Protein AF-A0A1H6ZM13-F1 (afdb_monomer_lite)

Sequence (128 aa):
MVRFLINTLIFLGSAALGIWITSMVIDGFTVDFLALLTAAVIFTVAQWILSPLIFKMATKYANAFLGGVGLVSTFVALLITSLVVDGLQIDGVGTWIAGTVLVWLITALATWILPMFLLKEAADKKKG

Structure (mmCIF, N/CA/C/O backbone):
data_AF-A0A1H6ZM13-F1
#
_entry.id   AF-A0A1H6ZM13-F1
#
loop_
_atom_site.group_PDB
_atom_site.id
_atom_site.type_symbol
_atom_site.label_atom_id
_atom_site.label_alt_id
_atom_site.label_comp_id
_atom_site.label_asym_id
_atom_site.label_entity_id
_atom_site.label_seq_id
_atom_site.pdbx_PDB_ins_code
_atom_site.Cartn_x
_atom_site.Cartn_y
_atom_site.Cartn_z
_atom_site.occupancy
_atom_site.B_iso_or_equiv
_atom_site.auth_seq_id
_atom_site.auth_comp_id
_atom_site.auth_asym_id
_atom_site.auth_atom_id
_atom_site.pdbx_PDB_model_num
ATOM 1 N N . MET A 1 1 ? -17.779 -5.993 16.021 1.00 72.44 1 MET A N 1
ATOM 2 C CA . MET A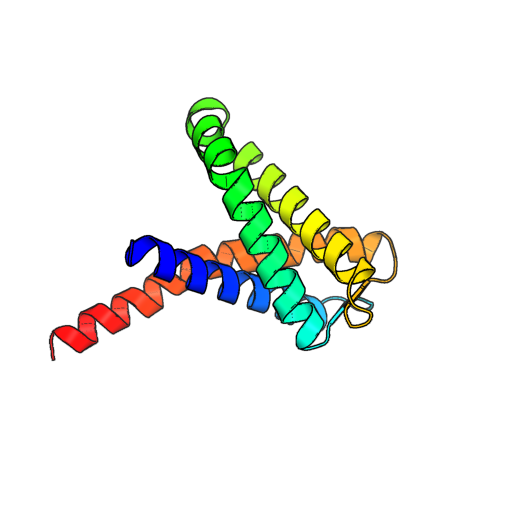 1 1 ? -17.541 -6.705 14.743 1.00 72.44 1 MET A CA 1
ATOM 3 C C . MET A 1 1 ? -17.931 -5.861 13.534 1.00 72.44 1 MET A C 1
ATOM 5 O O . MET A 1 1 ? -17.076 -5.637 12.696 1.00 72.44 1 MET A O 1
ATOM 9 N N . VAL A 1 2 ? -19.142 -5.290 13.474 1.00 84.12 2 VAL A N 1
ATOM 10 C CA . VAL A 1 2 ? -19.579 -4.433 12.344 1.00 84.12 2 VAL A CA 1
ATOM 11 C C . VAL A 1 2 ? -18.593 -3.295 12.029 1.00 84.12 2 VAL A C 1
ATOM 13 O O . VAL A 1 2 ? -18.204 -3.119 10.882 1.00 84.12 2 VAL A O 1
ATOM 16 N N . ARG A 1 3 ? -18.087 -2.588 13.050 1.00 82.69 3 ARG A N 1
ATOM 17 C CA . ARG A 1 3 ? -17.083 -1.521 12.868 1.00 82.69 3 ARG A CA 1
ATOM 18 C C . ARG A 1 3 ? -15.758 -2.013 12.267 1.00 82.69 3 ARG A C 1
ATOM 20 O O . ARG A 1 3 ? -15.126 -1.281 11.521 1.00 82.69 3 ARG A O 1
ATOM 27 N N . PHE A 1 4 ? -15.354 -3.248 12.569 1.00 84.25 4 PHE A N 1
ATOM 28 C CA . PHE A 1 4 ? -14.155 -3.856 11.986 1.00 84.25 4 PHE A CA 1
ATOM 29 C C . PHE A 1 4 ? -14.362 -4.172 10.500 1.00 84.25 4 PHE A C 1
ATOM 31 O O . PHE A 1 4 ? -13.504 -3.826 9.692 1.00 84.25 4 PHE A O 1
ATOM 38 N N . LEU A 1 5 ? -15.517 -4.741 10.125 1.00 87.69 5 LEU A N 1
ATOM 39 C CA . LEU A 1 5 ? -15.847 -4.977 8.714 1.00 87.69 5 LEU A CA 1
ATOM 40 C C . LEU A 1 5 ? -15.903 -3.669 7.918 1.00 87.69 5 LEU A C 1
ATOM 42 O O . LEU A 1 5 ? -15.317 -3.594 6.846 1.00 87.69 5 LEU A O 1
ATOM 46 N N . ILE A 1 6 ? -16.551 -2.630 8.453 1.00 89.38 6 ILE A N 1
ATOM 47 C CA . ILE A 1 6 ? -16.627 -1.319 7.791 1.00 89.38 6 ILE A CA 1
ATOM 48 C C . ILE A 1 6 ? -15.224 -0.748 7.568 1.00 89.38 6 ILE A C 1
ATOM 50 O O . ILE A 1 6 ? -14.888 -0.377 6.449 1.00 89.38 6 ILE A O 1
ATOM 54 N N . ASN A 1 7 ? -14.378 -0.732 8.603 1.00 88.94 7 ASN A N 1
ATOM 55 C CA . ASN A 1 7 ? -13.008 -0.230 8.477 1.00 88.94 7 ASN A CA 1
ATOM 56 C C . ASN A 1 7 ? -12.175 -1.052 7.483 1.00 88.94 7 ASN A C 1
ATOM 58 O O . ASN A 1 7 ? -11.345 -0.491 6.777 1.00 88.94 7 ASN A O 1
ATOM 62 N N . THR A 1 8 ? -12.411 -2.362 7.413 1.00 91.19 8 THR A N 1
ATOM 63 C CA . THR A 1 8 ? -11.757 -3.246 6.440 1.00 91.19 8 THR A CA 1
ATOM 64 C C . THR A 1 8 ? -12.172 -2.899 5.022 1.00 91.19 8 THR A C 1
ATOM 66 O O . THR A 1 8 ? -11.312 -2.751 4.167 1.00 91.19 8 THR A O 1
ATOM 69 N N . LEU A 1 9 ? -13.473 -2.745 4.769 1.00 93.00 9 LEU A N 1
ATOM 70 C CA . LEU A 1 9 ? -13.979 -2.383 3.446 1.00 93.00 9 LEU A CA 1
ATOM 71 C C . LEU A 1 9 ? -13.479 -1.006 3.013 1.00 93.00 9 LEU A C 1
ATOM 73 O O . LEU A 1 9 ? -13.090 -0.837 1.862 1.00 93.00 9 LEU A O 1
ATOM 77 N N . ILE A 1 10 ? -13.433 -0.046 3.942 1.00 93.88 10 ILE A N 1
ATOM 78 C CA . ILE A 1 10 ? -12.848 1.270 3.682 1.00 93.88 10 ILE A CA 1
ATOM 79 C C . ILE A 1 10 ? -11.372 1.122 3.322 1.00 93.88 10 ILE A C 1
ATOM 81 O O . ILE A 1 10 ? -10.954 1.666 2.311 1.00 93.88 10 ILE A O 1
ATOM 85 N N . PHE A 1 11 ? -10.586 0.378 4.104 1.00 94.44 11 PHE A N 1
ATOM 86 C CA . PHE A 1 11 ? -9.163 0.198 3.818 1.00 94.44 11 PHE A CA 1
ATOM 87 C C . PHE A 1 11 ? -8.924 -0.524 2.487 1.00 94.44 11 PHE A C 1
ATOM 89 O O . PHE A 1 11 ? -8.096 -0.084 1.698 1.00 94.44 11 PHE A O 1
ATOM 96 N N . LEU A 1 12 ? -9.680 -1.587 2.207 1.00 95.81 12 LEU A N 1
ATOM 97 C CA . LEU A 1 12 ? -9.611 -2.332 0.953 1.00 95.81 12 LEU A CA 1
ATOM 98 C C . LEU A 1 12 ? -9.923 -1.423 -0.245 1.00 95.81 12 LEU A C 1
ATOM 100 O O . LEU A 1 12 ? -9.176 -1.408 -1.220 1.00 95.81 12 LEU A O 1
ATOM 104 N N . GLY A 1 13 ? -10.993 -0.627 -0.147 1.00 96.19 13 GLY A N 1
ATOM 105 C CA . GLY A 1 13 ? -11.359 0.360 -1.162 1.00 96.19 13 GLY A CA 1
ATOM 106 C C . GLY A 1 13 ? -10.295 1.446 -1.327 1.00 96.19 13 GLY A C 1
ATOM 107 O O . GLY A 1 13 ? -9.924 1.769 -2.450 1.00 96.19 13 GLY A O 1
ATOM 108 N N . SER A 1 14 ? -9.741 1.957 -0.227 1.00 97.00 14 SER A N 1
ATOM 109 C CA . SER A 1 14 ? -8.628 2.912 -0.242 1.00 97.00 14 SER A CA 1
ATOM 110 C C . SER A 1 14 ? -7.381 2.349 -0.914 1.00 97.00 14 SER A C 1
ATOM 112 O O . SER A 1 14 ? -6.735 3.064 -1.672 1.00 97.00 14 SER A O 1
ATOM 114 N N . ALA A 1 15 ? -7.040 1.086 -0.645 1.00 96.88 15 ALA A N 1
ATOM 115 C CA . ALA A 1 15 ? -5.884 0.417 -1.230 1.00 96.88 15 ALA A CA 1
ATOM 116 C C . ALA A 1 15 ? -6.066 0.235 -2.739 1.00 96.88 15 ALA A C 1
ATOM 118 O O . ALA A 1 15 ? -5.177 0.583 -3.514 1.00 96.88 15 ALA A O 1
ATOM 119 N N . ALA A 1 16 ? -7.247 -0.225 -3.160 1.00 97.38 16 ALA A N 1
ATOM 120 C CA . ALA A 1 16 ? -7.597 -0.308 -4.572 1.00 97.38 16 ALA A CA 1
ATOM 121 C C . ALA A 1 16 ? -7.532 1.074 -5.247 1.00 97.38 16 ALA A C 1
ATOM 123 O O . ALA A 1 16 ? -6.912 1.218 -6.294 1.00 97.38 16 ALA A O 1
ATOM 124 N N . LEU A 1 17 ? -8.083 2.121 -4.626 1.00 97.31 17 LEU A N 1
ATOM 125 C CA . LEU A 1 17 ? -7.976 3.487 -5.150 1.00 97.31 17 LEU A CA 1
ATOM 126 C C . LEU A 1 17 ? -6.520 3.954 -5.249 1.00 97.31 17 LEU A C 1
ATOM 128 O O . LEU A 1 17 ? -6.144 4.543 -6.257 1.00 97.31 17 LEU A O 1
ATOM 132 N N . GLY A 1 18 ? -5.693 3.667 -4.243 1.00 97.56 18 GLY A N 1
ATOM 133 C CA . GLY A 1 18 ? -4.276 4.017 -4.244 1.00 97.56 18 GLY A CA 1
ATOM 134 C C . GLY A 1 18 ? -3.513 3.394 -5.405 1.00 97.56 18 GLY A C 1
ATOM 135 O O . GLY A 1 18 ? -2.780 4.093 -6.102 1.00 97.56 18 GLY A O 1
ATOM 136 N N . ILE A 1 19 ? -3.723 2.102 -5.648 1.00 97.75 19 ILE A N 1
ATOM 137 C CA . ILE A 1 19 ? -3.087 1.359 -6.744 1.00 97.75 19 ILE A CA 1
ATOM 138 C C . ILE A 1 19 ? -3.588 1.853 -8.100 1.00 97.75 19 ILE A C 1
ATOM 140 O O . ILE A 1 19 ? -2.784 2.141 -8.985 1.00 97.75 19 ILE A O 1
ATOM 144 N N . TRP A 1 20 ? -4.902 2.010 -8.249 1.00 98.00 20 TRP A N 1
ATOM 145 C CA . TRP A 1 20 ? -5.498 2.462 -9.500 1.00 98.00 20 TRP 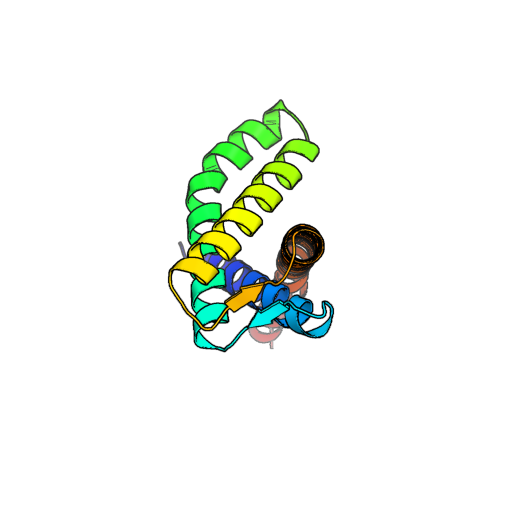A CA 1
ATOM 146 C C . TRP A 1 20 ? -5.040 3.875 -9.870 1.00 98.00 20 TRP A C 1
ATOM 148 O O . TRP A 1 20 ? -4.537 4.080 -10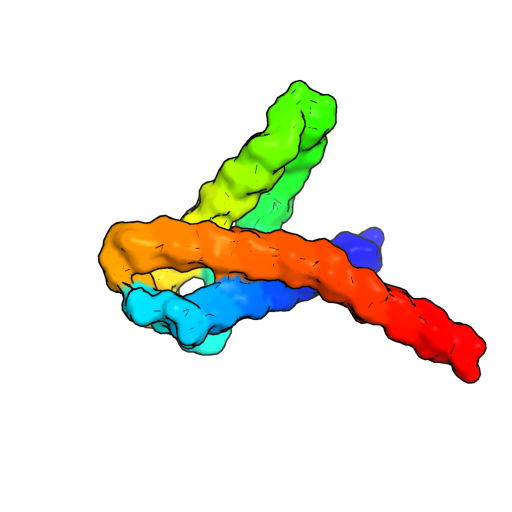.970 1.00 98.00 20 TRP A O 1
ATOM 158 N N . ILE A 1 21 ? -5.104 4.831 -8.940 1.00 98.06 21 ILE A N 1
ATOM 159 C CA . ILE A 1 21 ? -4.628 6.199 -9.190 1.00 98.06 21 ILE A CA 1
ATOM 160 C C . ILE A 1 21 ? -3.130 6.190 -9.514 1.00 98.06 21 ILE A C 1
ATOM 162 O O . ILE A 1 21 ? -2.701 6.886 -10.428 1.00 98.06 21 ILE A O 1
ATOM 166 N N . THR A 1 22 ? -2.333 5.370 -8.826 1.00 98.19 22 THR A N 1
ATOM 167 C CA . THR A 1 22 ? -0.893 5.265 -9.104 1.00 98.19 22 THR A CA 1
ATOM 168 C C . THR A 1 22 ? -0.610 4.779 -10.527 1.00 98.19 22 THR A C 1
ATOM 170 O O . THR A 1 22 ? 0.252 5.356 -11.187 1.00 98.19 22 THR A O 1
ATOM 173 N N . SER A 1 23 ? -1.377 3.809 -11.039 1.00 97.19 23 SER A N 1
ATOM 174 C CA . SER A 1 23 ? -1.246 3.345 -12.431 1.00 97.19 23 SER A CA 1
ATOM 175 C C . SER A 1 23 ? -1.561 4.404 -13.486 1.00 97.19 23 SER A C 1
ATOM 177 O O . SER A 1 23 ? -1.121 4.295 -14.623 1.00 97.19 23 SER A O 1
ATOM 179 N N . MET A 1 24 ? -2.308 5.447 -13.119 1.00 97.25 24 MET A N 1
ATOM 180 C CA . MET A 1 24 ? -2.605 6.567 -14.016 1.00 97.25 24 MET A CA 1
ATOM 181 C C . MET A 1 24 ? -1.532 7.661 -13.961 1.00 97.25 24 MET A C 1
ATOM 183 O O . MET A 1 24 ? -1.489 8.516 -14.840 1.00 97.25 24 MET A O 1
ATOM 187 N N . VAL A 1 25 ? -0.711 7.675 -12.906 1.00 97.25 25 VAL A N 1
ATOM 188 C CA . VAL A 1 25 ? 0.271 8.734 -12.631 1.00 97.25 25 VAL A CA 1
ATOM 189 C C . VAL A 1 25 ? 1.686 8.322 -13.030 1.00 97.25 25 VAL A C 1
ATOM 191 O O . VAL A 1 25 ? 2.474 9.182 -13.417 1.00 97.25 25 VAL A O 1
ATOM 194 N N . ILE A 1 26 ? 2.031 7.039 -12.903 1.00 97.25 26 ILE A N 1
ATOM 195 C CA . ILE A 1 26 ? 3.390 6.545 -13.136 1.00 97.25 26 ILE A CA 1
ATOM 196 C C . ILE A 1 26 ? 3.457 5.739 -14.433 1.00 97.25 26 ILE A C 1
ATOM 198 O O . ILE A 1 26 ? 2.891 4.649 -14.526 1.00 97.25 26 ILE A O 1
ATOM 202 N N . ASP A 1 27 ? 4.251 6.223 -15.386 1.00 95.38 27 ASP A N 1
ATOM 203 C CA . ASP A 1 27 ? 4.625 5.450 -16.569 1.00 95.38 27 ASP A CA 1
ATOM 204 C C . ASP A 1 27 ? 5.422 4.198 -16.166 1.00 95.38 27 ASP A C 1
ATOM 206 O O . ASP A 1 27 ? 6.362 4.268 -15.373 1.00 95.38 27 ASP A O 1
ATOM 210 N N . GLY A 1 28 ? 5.045 3.038 -16.711 1.00 93.69 28 GLY A N 1
ATOM 211 C CA . GLY A 1 28 ? 5.641 1.747 -16.346 1.00 93.69 28 GLY A CA 1
ATOM 212 C C . GLY A 1 28 ? 5.020 1.083 -15.112 1.00 93.69 28 GLY A C 1
ATOM 213 O O . GLY A 1 28 ? 5.522 0.048 -14.686 1.00 93.69 28 GLY A O 1
ATOM 214 N N . PHE A 1 29 ? 3.942 1.640 -14.542 1.00 97.44 29 PHE A N 1
ATOM 215 C CA . PHE A 1 29 ? 3.091 0.969 -13.554 1.00 97.44 29 PHE A CA 1
ATOM 216 C C . PHE A 1 29 ? 1.743 0.630 -14.201 1.00 97.44 29 PHE A C 1
ATOM 218 O O . PHE A 1 29 ? 0.864 1.483 -14.310 1.00 97.44 29 PHE A O 1
ATOM 225 N N . THR A 1 30 ? 1.555 -0.617 -14.627 1.00 96.31 30 THR A N 1
ATOM 226 C CA . THR A 1 30 ? 0.293 -1.067 -15.234 1.00 96.31 30 THR A CA 1
ATOM 227 C C . THR A 1 30 ? -0.401 -2.078 -14.339 1.00 96.31 30 THR A C 1
ATOM 229 O O . THR A 1 30 ? 0.245 -2.924 -13.723 1.00 96.31 30 THR A O 1
ATOM 232 N N . VAL A 1 31 ? -1.724 -1.962 -14.232 1.00 97.38 31 VAL A N 1
ATOM 233 C CA . VAL A 1 31 ? -2.530 -2.839 -13.384 1.00 97.38 31 VAL A CA 1
ATOM 234 C C . VAL A 1 31 ? -3.860 -3.159 -14.058 1.00 97.38 31 VAL A C 1
ATOM 236 O O . VAL A 1 31 ? -4.567 -2.260 -14.516 1.00 97.38 31 VAL A O 1
ATOM 239 N N . ASP A 1 32 ? -4.213 -4.438 -14.117 1.00 96.19 32 ASP A N 1
ATOM 240 C CA . ASP A 1 32 ? -5.543 -4.886 -14.515 1.00 96.19 32 ASP A CA 1
ATOM 241 C C . ASP A 1 32 ? -6.487 -5.016 -13.307 1.00 96.19 32 ASP A C 1
ATOM 243 O O . ASP A 1 32 ? -6.112 -4.833 -12.146 1.00 96.19 32 ASP A O 1
ATOM 247 N N . PHE A 1 33 ? -7.754 -5.334 -13.567 1.00 94.75 33 PHE A N 1
ATOM 248 C CA . PHE A 1 33 ? -8.754 -5.430 -12.506 1.00 94.75 33 PHE A CA 1
ATOM 249 C C . PHE A 1 33 ? -8.474 -6.561 -11.497 1.00 94.75 33 PHE A C 1
ATOM 251 O O . PHE A 1 33 ? -8.722 -6.397 -10.299 1.00 94.75 33 PHE A O 1
ATOM 258 N N . LEU A 1 34 ? -7.960 -7.708 -11.953 1.00 94.94 34 LEU A N 1
ATOM 259 C CA . LEU A 1 34 ? -7.693 -8.855 -11.082 1.00 94.94 34 LEU A CA 1
ATOM 260 C C . LEU A 1 34 ? -6.483 -8.602 -10.186 1.00 94.94 34 LEU A C 1
ATOM 262 O O . LEU A 1 34 ? -6.531 -8.883 -8.986 1.00 94.94 34 LEU A O 1
ATOM 266 N N . ALA A 1 35 ? -5.420 -8.040 -10.745 1.00 95.06 35 ALA A N 1
ATOM 267 C CA . ALA A 1 35 ? -4.225 -7.655 -10.025 1.00 95.06 35 ALA A CA 1
ATOM 268 C C . ALA A 1 35 ? -4.517 -6.523 -9.035 1.00 95.06 35 ALA A C 1
ATOM 270 O O . ALA A 1 35 ? -4.050 -6.579 -7.899 1.00 95.06 35 ALA A O 1
ATOM 271 N N . LEU A 1 36 ? -5.372 -5.562 -9.401 1.00 95.88 36 LEU A N 1
ATOM 272 C CA . LEU A 1 36 ? -5.839 -4.512 -8.497 1.00 95.88 36 LEU A CA 1
ATOM 273 C C . LEU A 1 36 ? -6.504 -5.095 -7.244 1.00 95.88 36 LEU A C 1
ATOM 275 O O . LEU A 1 36 ? -6.147 -4.740 -6.118 1.00 95.88 36 LEU A O 1
ATOM 279 N N . LEU A 1 37 ? -7.461 -6.008 -7.439 1.00 96.00 37 LEU A N 1
ATOM 280 C CA . LEU A 1 37 ? -8.173 -6.651 -6.338 1.00 96.00 37 LEU A CA 1
ATOM 281 C C . LEU A 1 37 ? -7.225 -7.510 -5.492 1.00 96.00 37 LEU A C 1
ATOM 283 O O . LEU A 1 37 ? -7.266 -7.452 -4.264 1.00 96.00 37 LEU A O 1
ATOM 287 N N . THR A 1 38 ? -6.347 -8.268 -6.147 1.00 95.00 38 THR A N 1
ATOM 288 C CA . THR A 1 38 ? -5.375 -9.148 -5.488 1.00 95.00 38 THR A CA 1
ATOM 289 C C . THR A 1 38 ? -4.402 -8.347 -4.624 1.00 95.00 38 THR A C 1
ATOM 291 O O . THR A 1 38 ? -4.242 -8.653 -3.441 1.00 95.00 38 THR A O 1
ATOM 294 N N . ALA A 1 39 ? -3.838 -7.262 -5.155 1.00 95.44 39 ALA A N 1
ATOM 295 C CA . ALA A 1 39 ? -2.962 -6.367 -4.408 1.00 95.44 39 ALA A CA 1
ATOM 296 C C . ALA A 1 39 ? -3.676 -5.701 -3.233 1.00 95.44 39 ALA A C 1
ATOM 298 O O . ALA A 1 39 ? -3.131 -5.674 -2.129 1.00 95.44 39 ALA A O 1
ATOM 299 N N . ALA A 1 40 ? -4.906 -5.216 -3.423 1.00 95.81 40 ALA A N 1
ATOM 300 C CA . ALA A 1 40 ? -5.684 -4.620 -2.341 1.00 95.81 40 ALA A CA 1
ATOM 301 C C . ALA A 1 40 ? -5.954 -5.629 -1.208 1.00 95.81 40 ALA A C 1
ATOM 303 O O . ALA A 1 40 ? -5.838 -5.286 -0.026 1.00 95.81 40 ALA A O 1
ATOM 304 N N . VAL A 1 41 ? -6.259 -6.887 -1.546 1.00 96.25 41 VAL A N 1
ATOM 305 C CA . VAL A 1 41 ? -6.460 -7.963 -0.564 1.00 96.25 41 VAL A CA 1
ATOM 306 C C . VAL A 1 41 ? -5.160 -8.298 0.162 1.00 96.25 41 VAL A C 1
ATOM 308 O O . VAL A 1 41 ? -5.156 -8.315 1.392 1.00 96.25 41 VAL A O 1
ATOM 311 N N . ILE A 1 42 ? -4.052 -8.509 -0.556 1.00 95.44 42 ILE A N 1
ATOM 312 C CA . ILE A 1 42 ? -2.748 -8.804 0.060 1.00 95.44 42 ILE A CA 1
ATOM 313 C C . ILE A 1 42 ? -2.333 -7.665 0.988 1.00 95.44 42 ILE A C 1
ATOM 315 O O . ILE A 1 42 ? -1.911 -7.912 2.117 1.00 95.44 42 ILE A O 1
ATOM 319 N N . PHE A 1 43 ? -2.511 -6.417 0.555 1.00 94.31 43 PHE A N 1
ATOM 320 C CA . PHE A 1 43 ? -2.197 -5.257 1.374 1.00 94.31 43 PHE A CA 1
ATOM 321 C C . PHE A 1 43 ? -3.073 -5.211 2.631 1.00 94.31 43 PHE A C 1
ATOM 323 O O . PHE A 1 43 ? -2.571 -4.998 3.732 1.00 94.31 43 PHE A O 1
ATOM 330 N N . THR A 1 44 ? -4.369 -5.495 2.509 1.00 94.06 44 THR A N 1
ATOM 331 C CA . THR A 1 44 ? -5.280 -5.577 3.661 1.00 94.06 44 THR A CA 1
ATOM 332 C C . THR A 1 44 ? -4.858 -6.669 4.645 1.00 94.06 44 THR A C 1
ATOM 334 O O . THR A 1 44 ? -4.832 -6.430 5.852 1.00 94.06 44 THR A O 1
ATOM 337 N N . VAL A 1 45 ? -4.459 -7.845 4.153 1.00 93.75 45 VAL A N 1
ATOM 338 C CA . VAL A 1 45 ? -3.973 -8.951 4.992 1.00 93.75 45 VAL A CA 1
ATOM 339 C C . VAL A 1 45 ? -2.659 -8.586 5.684 1.00 93.75 45 VAL A C 1
ATOM 341 O O . VAL A 1 45 ? -2.539 -8.766 6.897 1.00 93.75 45 VAL A O 1
ATOM 344 N N . ALA A 1 46 ? -1.696 -8.019 4.953 1.00 91.44 46 ALA A N 1
ATOM 345 C CA . ALA A 1 46 ? -0.443 -7.532 5.524 1.00 91.44 46 ALA A CA 1
ATOM 346 C C . ALA A 1 46 ? -0.717 -6.491 6.619 1.00 91.44 46 ALA A C 1
ATOM 348 O O . ALA A 1 46 ? -0.190 -6.592 7.728 1.00 91.44 46 ALA A O 1
ATOM 349 N N . GLN A 1 47 ? -1.627 -5.554 6.350 1.00 89.25 47 GLN A N 1
ATOM 350 C CA . GLN A 1 47 ? -2.041 -4.536 7.304 1.00 89.25 47 GLN A CA 1
ATOM 351 C C . GLN A 1 47 ? -2.677 -5.147 8.556 1.00 89.25 47 GLN A C 1
ATOM 353 O O . GLN A 1 47 ? -2.399 -4.696 9.663 1.00 89.25 47 GLN A O 1
ATOM 358 N N . TRP A 1 48 ? -3.507 -6.183 8.429 1.00 90.56 48 TRP A N 1
ATOM 359 C CA . TRP A 1 48 ? -4.102 -6.875 9.576 1.00 90.56 48 TRP A CA 1
ATOM 360 C C . TRP A 1 48 ? -3.069 -7.578 10.449 1.00 90.56 48 TRP A C 1
ATOM 362 O O . TRP A 1 48 ? -3.134 -7.468 11.672 1.00 90.56 48 TRP A O 1
ATOM 372 N N . ILE A 1 49 ? -2.104 -8.263 9.833 1.00 90.75 49 ILE A N 1
ATOM 373 C CA . ILE A 1 49 ? -1.012 -8.935 10.548 1.00 90.75 49 ILE A CA 1
ATOM 374 C C . ILE A 1 49 ? -0.150 -7.906 11.286 1.00 90.75 49 ILE A C 1
ATOM 376 O O . ILE A 1 49 ? 0.267 -8.136 12.422 1.00 90.75 49 ILE A O 1
ATOM 380 N N . LEU A 1 50 ? 0.091 -6.752 10.661 1.00 86.06 50 LEU A N 1
ATOM 381 C CA . LEU A 1 50 ? 0.962 -5.714 11.201 1.00 86.06 50 LEU A CA 1
ATOM 382 C C . LEU A 1 50 ? 0.245 -4.771 12.170 1.00 86.06 50 LEU A C 1
ATOM 384 O O . LEU A 1 50 ? 0.892 -4.217 13.053 1.00 86.06 50 LEU A O 1
ATOM 388 N N . SER A 1 51 ? -1.081 -4.637 12.100 1.00 84.62 51 SER A N 1
ATOM 389 C CA . SER A 1 51 ? -1.875 -3.740 12.954 1.00 84.62 51 SER A CA 1
ATOM 390 C C . SER A 1 51 ? -1.596 -3.885 14.460 1.00 84.62 51 SER A C 1
ATOM 392 O O . SER A 1 51 ? -1.417 -2.858 15.117 1.00 84.62 51 SER A O 1
ATOM 394 N N . PRO A 1 52 ? -1.492 -5.096 15.050 1.00 85.50 52 PRO A N 1
ATOM 395 C CA . PRO A 1 52 ? -1.160 -5.252 16.467 1.00 85.50 52 PRO A CA 1
ATOM 396 C C . PRO A 1 52 ? 0.239 -4.732 16.813 1.00 85.50 52 PRO A C 1
ATOM 398 O O . PRO A 1 52 ? 0.435 -4.149 17.880 1.00 85.50 52 PRO A O 1
ATOM 401 N N . LEU A 1 53 ? 1.214 -4.940 15.922 1.00 82.38 53 LEU A N 1
ATOM 402 C CA . LEU A 1 53 ? 2.580 -4.447 16.084 1.00 82.38 53 LEU A CA 1
ATOM 403 C C . LEU A 1 53 ? 2.612 -2.922 15.966 1.00 82.38 53 LEU A C 1
ATOM 405 O O . LEU A 1 53 ? 3.140 -2.247 16.848 1.00 82.38 53 LEU A O 1
ATOM 409 N N . ILE A 1 54 ? 1.979 -2.392 14.918 1.00 80.19 54 ILE A N 1
ATOM 410 C CA . ILE A 1 54 ? 1.813 -0.961 14.662 1.00 80.19 54 ILE A CA 1
ATOM 411 C C . ILE A 1 54 ? 1.194 -0.290 15.888 1.00 80.19 54 ILE A C 1
ATOM 413 O O . ILE A 1 54 ? 1.749 0.682 16.383 1.00 80.19 54 ILE A O 1
ATOM 417 N N . PHE A 1 55 ? 0.109 -0.836 16.444 1.00 80.06 55 PHE A N 1
ATOM 418 C CA . PHE A 1 55 ? -0.558 -0.274 17.620 1.00 80.06 55 PHE A CA 1
ATOM 419 C C . PHE A 1 55 ? 0.348 -0.254 18.859 1.00 80.06 55 PHE A C 1
ATOM 421 O O . PHE A 1 55 ? 0.431 0.761 19.548 1.00 80.06 55 PHE A O 1
ATOM 428 N N . LYS A 1 56 ? 1.077 -1.348 19.124 1.00 79.81 56 LYS A N 1
ATOM 429 C CA . LYS A 1 56 ? 2.031 -1.429 20.246 1.00 79.81 56 LYS A CA 1
ATOM 430 C C . LYS A 1 56 ? 3.213 -0.470 20.099 1.00 79.81 56 LYS A C 1
ATOM 432 O O . LYS A 1 56 ? 3.768 -0.034 21.102 1.00 79.81 56 LYS A O 1
ATOM 437 N N . MET A 1 57 ? 3.636 -0.184 18.871 1.00 73.00 57 MET A N 1
ATOM 438 C CA . MET A 1 57 ? 4.790 0.673 18.604 1.00 73.00 57 MET A CA 1
ATOM 439 C C . MET A 1 57 ? 4.409 2.143 18.451 1.00 73.00 57 MET A C 1
ATOM 441 O O . MET A 1 57 ? 5.181 3.002 18.865 1.00 73.00 57 MET A O 1
ATOM 445 N N . ALA A 1 58 ? 3.205 2.445 17.965 1.00 72.00 58 ALA A N 1
ATOM 446 C CA . ALA A 1 58 ? 2.664 3.800 17.880 1.00 72.00 58 ALA A CA 1
ATOM 447 C C . ALA A 1 58 ? 2.619 4.492 19.247 1.00 72.00 58 ALA A C 1
ATOM 449 O O . ALA A 1 58 ? 2.925 5.675 19.353 1.00 72.00 58 ALA A O 1
ATOM 450 N N . THR A 1 59 ? 2.298 3.743 20.305 1.00 72.75 59 THR A N 1
ATOM 451 C CA . THR A 1 59 ? 2.262 4.261 21.680 1.00 72.75 59 THR A CA 1
ATOM 452 C C . THR A 1 59 ? 3.650 4.479 22.287 1.00 72.75 59 THR A C 1
ATOM 454 O O . THR A 1 59 ? 3.756 5.155 23.306 1.00 72.75 59 THR A O 1
ATOM 457 N N . LYS A 1 60 ? 4.712 3.922 21.684 1.00 67.19 60 LYS A N 1
ATOM 458 C CA . LYS A 1 60 ? 6.060 3.869 22.273 1.00 67.19 60 LYS A CA 1
ATOM 459 C C . LYS A 1 60 ? 7.143 4.602 21.466 1.00 67.19 60 LYS A C 1
ATOM 461 O O . LYS A 1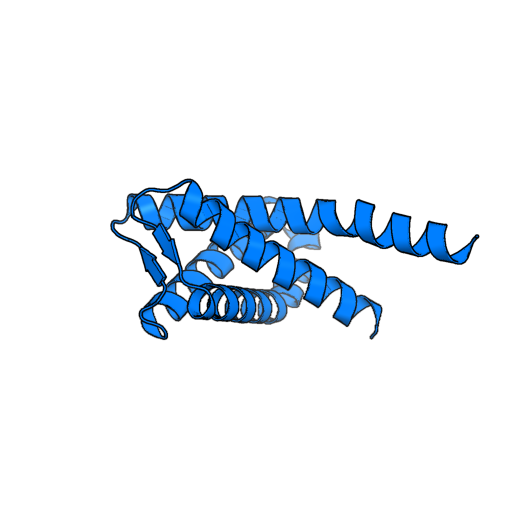 60 ? 8.091 5.088 22.072 1.00 67.19 60 LYS A O 1
ATOM 466 N N . TYR A 1 61 ? 7.025 4.690 20.135 1.00 61.91 61 TYR A N 1
ATOM 467 C CA . TYR A 1 61 ? 8.120 5.102 19.234 1.00 61.91 61 TYR A CA 1
ATOM 468 C C . TYR A 1 61 ? 7.726 6.066 18.083 1.00 61.91 61 TYR A C 1
ATOM 470 O O . TYR A 1 61 ? 8.491 6.223 17.136 1.00 61.91 61 TYR A O 1
ATOM 478 N N . ALA A 1 62 ? 6.601 6.787 18.193 1.00 62.53 62 ALA A N 1
ATOM 479 C CA . ALA A 1 62 ? 6.211 7.917 17.324 1.00 62.53 62 ALA A CA 1
ATOM 480 C C . ALA A 1 62 ? 5.833 7.619 15.846 1.00 62.53 62 ALA A C 1
ATOM 482 O O . ALA A 1 62 ? 5.993 6.519 15.314 1.00 62.53 62 ALA A O 1
ATOM 483 N N . ASN A 1 63 ? 5.303 8.663 15.184 1.00 59.97 63 ASN A N 1
ATOM 484 C CA . ASN A 1 63 ? 4.662 8.671 13.855 1.00 59.97 63 ASN A CA 1
ATOM 485 C C . ASN A 1 63 ? 5.501 8.082 12.704 1.00 59.97 63 ASN A C 1
ATOM 487 O O . ASN A 1 63 ? 4.933 7.563 11.746 1.00 59.97 63 ASN A O 1
ATOM 491 N N . ALA A 1 64 ? 6.835 8.135 12.775 1.00 67.62 64 ALA A N 1
ATOM 492 C CA . ALA A 1 64 ? 7.699 7.619 11.708 1.00 67.62 64 ALA A CA 1
ATOM 493 C C . ALA A 1 64 ? 7.583 6.093 11.550 1.00 67.62 64 ALA A C 1
ATOM 495 O O . ALA A 1 64 ? 7.629 5.576 10.434 1.00 67.62 64 ALA A O 1
ATOM 496 N N . PHE A 1 65 ? 7.357 5.372 12.654 1.00 70.81 65 PHE A N 1
ATOM 497 C CA . PHE A 1 65 ? 7.180 3.923 12.621 1.00 70.81 65 PHE A CA 1
ATOM 498 C C . PHE A 1 65 ? 5.865 3.521 11.936 1.00 70.81 65 PHE A C 1
ATOM 500 O O . PHE A 1 65 ? 5.824 2.548 11.185 1.00 70.81 65 PHE A O 1
ATOM 507 N N . LEU A 1 66 ? 4.807 4.318 12.130 1.00 72.38 66 LEU A N 1
ATOM 508 C CA . LEU A 1 66 ? 3.519 4.131 11.453 1.00 72.38 66 LEU A CA 1
ATOM 509 C C . LEU A 1 66 ? 3.666 4.231 9.927 1.00 72.38 66 LEU A C 1
ATOM 511 O O . LEU A 1 66 ? 3.091 3.424 9.199 1.00 72.38 66 LEU A O 1
ATOM 515 N N . GLY A 1 67 ? 4.460 5.194 9.446 1.00 82.00 67 GLY A N 1
ATOM 516 C CA . GLY A 1 67 ? 4.719 5.367 8.016 1.00 82.00 67 GLY A CA 1
ATOM 517 C C . GLY A 1 67 ? 5.599 4.265 7.426 1.00 82.00 67 GLY A C 1
ATOM 518 O O . GLY A 1 67 ? 5.250 3.688 6.398 1.00 82.00 67 GLY A O 1
ATOM 519 N N . GLY A 1 68 ? 6.697 3.916 8.104 1.00 85.75 68 GLY A N 1
ATOM 520 C CA . GLY A 1 68 ? 7.643 2.902 7.629 1.00 85.75 68 GLY A CA 1
ATOM 521 C C . GLY A 1 68 ? 7.018 1.515 7.468 1.00 85.75 68 GLY A C 1
ATOM 522 O O . GLY A 1 68 ? 7.198 0.876 6.434 1.00 85.75 68 GLY A O 1
ATOM 523 N N . VAL A 1 69 ? 6.221 1.063 8.443 1.00 86.69 69 VAL A N 1
ATOM 524 C CA . VAL A 1 69 ? 5.540 -0.239 8.340 1.00 86.69 69 VAL A CA 1
ATOM 525 C C . VAL A 1 69 ? 4.514 -0.238 7.207 1.00 86.69 69 VAL A C 1
ATOM 527 O O . VAL A 1 69 ? 4.424 -1.215 6.463 1.00 86.69 69 VAL A O 1
ATOM 530 N N . GLY A 1 70 ? 3.775 0.860 7.030 1.00 89.75 70 GLY A N 1
ATOM 531 C CA . GLY A 1 70 ? 2.833 1.005 5.921 1.00 89.75 70 GLY A CA 1
ATOM 532 C C . GLY A 1 70 ? 3.517 0.930 4.553 1.00 89.75 70 GLY A C 1
ATOM 533 O O . GLY A 1 70 ? 3.042 0.209 3.676 1.00 89.75 70 GLY A O 1
ATOM 534 N N . LEU A 1 71 ? 4.659 1.602 4.388 1.00 94.12 71 LEU A N 1
ATOM 535 C CA . LEU A 1 71 ? 5.457 1.551 3.159 1.00 94.12 71 LEU A CA 1
ATOM 536 C C . LEU A 1 71 ? 5.959 0.136 2.859 1.00 94.12 71 LEU A C 1
ATOM 538 O O . LEU A 1 71 ? 5.771 -0.352 1.748 1.00 94.12 71 LEU A O 1
ATOM 542 N N . VAL A 1 72 ? 6.532 -0.553 3.852 1.00 93.38 72 VAL A N 1
ATOM 543 C CA . VAL A 1 72 ? 7.003 -1.939 3.683 1.00 93.38 72 VAL A CA 1
ATOM 544 C C . VAL A 1 72 ? 5.847 -2.865 3.308 1.00 93.38 72 VAL A C 1
ATOM 546 O O . VAL A 1 72 ? 5.978 -3.670 2.393 1.00 93.38 72 VAL A O 1
ATOM 549 N N . SER A 1 73 ? 4.692 -2.716 3.959 1.00 92.62 73 SER A N 1
ATOM 550 C CA . SER A 1 73 ? 3.488 -3.497 3.644 1.00 92.62 73 SER A CA 1
ATOM 551 C C . SER A 1 73 ? 3.017 -3.272 2.211 1.00 92.62 73 SER A C 1
ATOM 553 O O . SER A 1 73 ? 2.638 -4.220 1.532 1.00 92.62 73 SER A O 1
ATOM 555 N N . THR A 1 74 ? 3.067 -2.019 1.753 1.00 96.06 74 THR A N 1
ATOM 556 C CA . THR A 1 74 ? 2.685 -1.640 0.390 1.00 96.06 74 THR A CA 1
ATOM 557 C C . THR A 1 74 ? 3.628 -2.279 -0.620 1.00 96.06 74 THR A C 1
ATOM 559 O O . THR A 1 74 ? 3.174 -2.931 -1.555 1.00 96.06 74 THR A O 1
ATOM 562 N N . PHE A 1 75 ? 4.940 -2.161 -0.396 1.00 97.19 75 PHE A N 1
ATOM 563 C CA . PHE A 1 75 ? 5.948 -2.768 -1.259 1.00 97.19 75 PHE A CA 1
ATOM 564 C C . PHE A 1 75 ? 5.766 -4.284 -1.350 1.00 97.19 75 PHE A C 1
ATOM 566 O O . PHE A 1 75 ? 5.715 -4.833 -2.445 1.00 97.19 75 PHE A O 1
ATOM 573 N N . VAL A 1 76 ? 5.607 -4.957 -0.206 1.00 96.12 76 VAL A N 1
ATOM 574 C CA . VAL A 1 76 ? 5.390 -6.409 -0.153 1.00 96.12 76 VAL A CA 1
ATOM 575 C C . VAL A 1 76 ? 4.101 -6.800 -0.873 1.00 96.12 76 VAL A C 1
ATOM 577 O O . VAL A 1 76 ? 4.094 -7.792 -1.595 1.00 96.12 76 VAL A O 1
ATOM 580 N N . ALA A 1 77 ? 3.024 -6.026 -0.730 1.00 96.56 77 ALA A N 1
ATOM 581 C CA . ALA A 1 77 ? 1.774 -6.308 -1.425 1.00 96.56 77 ALA A CA 1
ATOM 582 C C . ALA A 1 77 ? 1.914 -6.202 -2.948 1.00 96.56 77 ALA A C 1
ATOM 584 O O . ALA A 1 77 ? 1.471 -7.104 -3.661 1.00 96.56 77 ALA A O 1
ATOM 585 N N . LEU A 1 78 ? 2.566 -5.146 -3.442 1.00 97.38 78 LEU A N 1
ATOM 586 C CA . LEU A 1 78 ? 2.848 -4.977 -4.868 1.00 97.38 78 LEU A CA 1
ATOM 587 C C . LEU A 1 78 ? 3.764 -6.091 -5.384 1.00 97.38 78 LEU A C 1
ATOM 589 O O . LEU A 1 78 ? 3.456 -6.705 -6.399 1.00 97.38 78 LEU A O 1
ATOM 593 N N . LEU A 1 79 ? 4.828 -6.409 -4.642 1.00 97.38 79 LEU A N 1
ATOM 594 C CA . LEU A 1 79 ? 5.782 -7.458 -4.995 1.00 97.38 79 LEU A CA 1
ATOM 595 C C . LEU A 1 79 ? 5.122 -8.832 -5.089 1.00 97.38 79 LEU A C 1
ATOM 597 O O . LEU A 1 79 ? 5.305 -9.541 -6.070 1.00 97.38 79 LEU A O 1
ATOM 601 N N . ILE A 1 80 ? 4.341 -9.225 -4.082 1.00 96.31 80 ILE A N 1
ATOM 602 C CA . ILE A 1 80 ? 3.648 -10.516 -4.119 1.00 96.31 80 ILE A CA 1
ATOM 603 C C . ILE A 1 80 ? 2.655 -10.534 -5.281 1.00 96.31 80 ILE A C 1
ATOM 605 O O . ILE A 1 80 ? 2.583 -11.525 -5.998 1.00 96.31 80 ILE A O 1
ATOM 609 N N . THR A 1 81 ? 1.923 -9.443 -5.512 1.00 96.38 81 THR A N 1
ATOM 610 C CA . THR A 1 81 ? 0.945 -9.395 -6.606 1.00 96.38 81 THR A CA 1
ATOM 611 C C . THR A 1 81 ? 1.609 -9.550 -7.966 1.00 96.38 81 THR A C 1
ATOM 613 O O . THR A 1 81 ? 1.144 -10.371 -8.748 1.00 96.38 81 THR A O 1
ATOM 616 N N . SER A 1 82 ? 2.713 -8.843 -8.227 1.00 95.81 82 SER A N 1
ATOM 617 C CA . SER A 1 82 ? 3.429 -8.939 -9.506 1.00 95.81 82 SE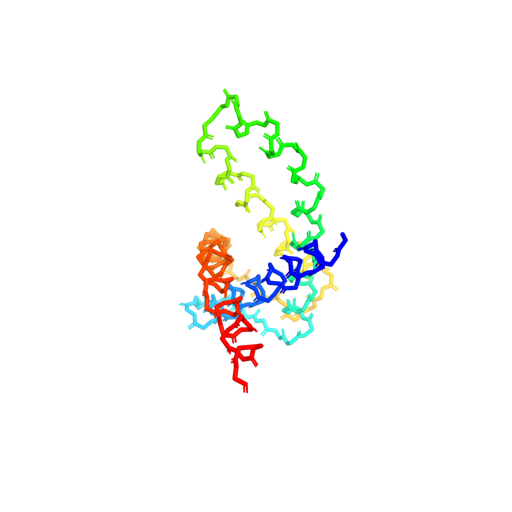R A CA 1
ATOM 618 C C . SER A 1 82 ? 4.039 -10.322 -9.747 1.00 95.81 82 SER A C 1
ATOM 620 O O . SER A 1 82 ? 4.357 -10.665 -10.877 1.00 95.81 82 SER A O 1
ATOM 622 N N . LEU A 1 83 ? 4.250 -11.110 -8.687 1.00 95.00 83 LEU A N 1
ATOM 623 C CA . LEU A 1 83 ? 4.750 -12.484 -8.785 1.00 95.00 83 LEU A CA 1
ATOM 624 C C . LEU A 1 83 ? 3.632 -13.519 -8.951 1.00 95.00 83 LEU A C 1
ATOM 626 O O . LEU A 1 83 ? 3.883 -14.612 -9.450 1.00 95.00 83 LEU A O 1
ATOM 630 N N . VAL A 1 84 ? 2.423 -13.212 -8.479 1.00 93.38 84 VAL A N 1
ATOM 631 C CA . VAL A 1 84 ? 1.285 -14.143 -8.469 1.00 93.38 84 VAL A CA 1
ATOM 632 C C . VAL A 1 84 ? 0.367 -13.929 -9.674 1.00 93.38 84 VAL A C 1
ATOM 634 O O . VAL A 1 84 ? -0.302 -14.870 -10.097 1.00 93.38 84 VAL A O 1
ATOM 637 N N . VAL A 1 85 ? 0.312 -12.711 -10.220 1.00 92.88 85 VAL A N 1
ATOM 638 C CA . VAL A 1 85 ? -0.604 -12.322 -11.298 1.00 92.88 85 VAL A CA 1
ATOM 639 C C . VAL A 1 85 ? 0.155 -11.523 -12.357 1.00 92.88 85 VAL A C 1
ATOM 641 O O . VAL A 1 85 ? 0.775 -10.512 -12.039 1.00 92.88 85 VAL A O 1
ATOM 644 N N . ASP A 1 86 ? 0.026 -11.915 -13.627 1.00 92.12 86 ASP A N 1
ATOM 645 C CA . ASP A 1 86 ? 0.664 -11.225 -14.768 1.00 92.12 86 ASP A CA 1
ATOM 646 C C . ASP A 1 86 ? 0.106 -9.807 -15.019 1.00 92.12 86 ASP A C 1
ATOM 648 O O . ASP A 1 86 ? 0.679 -9.011 -15.763 1.00 92.12 86 ASP A O 1
ATOM 652 N N . GLY A 1 87 ? -1.032 -9.497 -14.396 1.00 92.75 87 GLY A N 1
ATOM 653 C CA . GLY A 1 87 ? -1.783 -8.255 -14.537 1.00 92.75 87 GLY A CA 1
ATOM 654 C C . GLY A 1 87 ? -1.225 -7.050 -13.779 1.00 92.75 87 GLY A C 1
ATOM 655 O O . GLY A 1 87 ? -1.824 -5.984 -13.873 1.00 92.75 87 GLY A O 1
ATOM 656 N N . LEU A 1 88 ? -0.129 -7.185 -13.018 1.00 96.19 88 LEU A N 1
ATOM 657 C CA . LEU A 1 88 ? 0.605 -6.058 -12.422 1.00 96.19 88 LEU A CA 1
ATOM 658 C C . LEU A 1 88 ? 2.035 -6.033 -12.962 1.00 96.19 88 LEU A C 1
ATOM 660 O O . LEU A 1 88 ? 2.841 -6.891 -12.606 1.00 96.19 88 LEU A O 1
ATOM 664 N N . GLN A 1 89 ? 2.366 -5.013 -13.753 1.00 96.19 89 GLN A N 1
ATOM 665 C CA . GLN A 1 89 ? 3.722 -4.804 -14.267 1.00 96.19 89 GLN A CA 1
ATOM 666 C C . GLN A 1 89 ? 4.284 -3.491 -13.731 1.00 96.19 89 GLN A C 1
ATOM 668 O O . GLN A 1 89 ? 3.619 -2.454 -13.769 1.00 96.19 89 GLN A O 1
ATOM 673 N N . ILE A 1 90 ? 5.503 -3.559 -13.196 1.00 97.31 90 ILE A N 1
ATOM 674 C CA . ILE A 1 90 ? 6.213 -2.422 -12.611 1.00 97.31 90 ILE A CA 1
ATOM 675 C C . ILE A 1 90 ? 7.644 -2.431 -13.148 1.00 97.31 90 ILE A C 1
ATOM 677 O O . ILE A 1 90 ? 8.496 -3.198 -12.686 1.00 97.31 90 ILE A O 1
ATOM 681 N N . ASP A 1 91 ? 7.905 -1.557 -14.115 1.00 96.94 91 ASP A N 1
ATOM 682 C CA . ASP A 1 91 ? 9.163 -1.522 -14.853 1.00 96.94 91 ASP A CA 1
ATOM 683 C C . ASP A 1 91 ? 10.145 -0.512 -14.257 1.00 96.94 91 ASP A C 1
ATOM 685 O O . ASP A 1 91 ? 9.953 0.701 -14.320 1.00 96.94 91 ASP A O 1
ATOM 689 N N . GLY A 1 92 ? 11.250 -1.020 -13.708 1.00 96.88 92 GLY A N 1
ATOM 690 C CA . GLY A 1 92 ? 12.368 -0.211 -13.222 1.00 96.88 92 GLY A CA 1
ATOM 691 C C . GLY A 1 92 ? 12.293 0.175 -11.740 1.00 96.88 92 GLY A C 1
ATOM 692 O O . GLY A 1 92 ? 11.234 0.357 -11.146 1.00 96.88 92 GLY A O 1
ATOM 693 N N . VAL A 1 93 ? 13.467 0.323 -11.119 1.00 96.88 93 VAL A N 1
ATOM 694 C CA . VAL A 1 93 ? 13.600 0.567 -9.668 1.00 96.88 93 VAL A CA 1
ATOM 695 C C . VAL A 1 93 ? 12.939 1.883 -9.236 1.00 96.88 93 VAL A C 1
ATOM 697 O O . VAL A 1 93 ? 12.332 1.945 -8.169 1.00 96.88 93 VAL A O 1
ATOM 700 N N . GLY A 1 94 ? 13.013 2.926 -10.069 1.00 97.62 94 GLY A N 1
ATOM 701 C CA . GLY A 1 94 ? 12.360 4.212 -9.796 1.00 97.62 94 GLY A CA 1
ATOM 702 C C . GLY A 1 94 ? 10.838 4.083 -9.690 1.00 97.62 94 GLY A C 1
ATOM 703 O O . GLY A 1 94 ? 10.248 4.593 -8.740 1.00 97.62 94 GLY A O 1
ATOM 704 N N . THR A 1 95 ? 10.229 3.327 -10.603 1.00 97.81 95 THR A N 1
ATOM 705 C CA . THR A 1 95 ? 8.793 3.013 -10.640 1.00 97.81 95 THR A CA 1
ATOM 706 C C . THR A 1 95 ? 8.367 2.210 -9.415 1.00 97.81 95 THR A C 1
ATOM 708 O O . THR A 1 95 ? 7.340 2.509 -8.814 1.00 97.81 95 THR A O 1
ATOM 711 N N . TRP A 1 96 ? 9.190 1.256 -8.967 1.00 98.06 96 TRP A N 1
ATOM 712 C CA . TRP A 1 96 ? 8.949 0.515 -7.723 1.00 98.06 96 TRP A CA 1
ATOM 713 C C . TRP A 1 96 ? 8.916 1.422 -6.493 1.00 98.06 96 TRP A C 1
ATOM 715 O O . TRP A 1 96 ? 8.004 1.318 -5.667 1.00 98.06 96 TRP A O 1
ATOM 725 N N . ILE A 1 97 ? 9.891 2.324 -6.365 1.00 98.06 97 ILE A N 1
ATOM 726 C CA . ILE A 1 97 ? 9.974 3.250 -5.231 1.00 98.06 97 ILE A CA 1
ATOM 727 C C . ILE A 1 97 ? 8.806 4.239 -5.275 1.00 98.06 97 ILE A C 1
ATOM 729 O O . ILE A 1 97 ? 8.061 4.358 -4.301 1.00 98.06 97 ILE A O 1
ATOM 733 N N . ALA A 1 98 ? 8.623 4.925 -6.404 1.00 97.94 98 ALA A N 1
ATOM 734 C CA . ALA A 1 98 ? 7.574 5.924 -6.574 1.00 97.94 98 ALA A CA 1
ATOM 735 C C . ALA A 1 98 ? 6.178 5.301 -6.441 1.00 97.94 98 ALA A C 1
ATOM 737 O O . ALA A 1 98 ? 5.332 5.852 -5.740 1.00 97.94 98 ALA A O 1
ATOM 738 N N . GLY A 1 99 ? 5.966 4.120 -7.027 1.00 98.12 99 GLY A N 1
ATOM 739 C CA . GLY A 1 99 ? 4.719 3.368 -6.943 1.00 98.12 99 GLY A CA 1
ATOM 740 C C . GLY A 1 99 ? 4.388 2.975 -5.512 1.00 98.12 99 GLY A C 1
ATOM 741 O O . GLY A 1 99 ? 3.297 3.257 -5.029 1.00 98.12 99 GLY A O 1
ATOM 742 N N . THR A 1 100 ? 5.357 2.425 -4.780 1.00 97.75 100 THR A N 1
ATOM 743 C CA . THR A 1 100 ? 5.179 2.096 -3.358 1.00 97.75 100 THR A CA 1
ATOM 744 C C . THR A 1 100 ? 4.778 3.325 -2.542 1.00 97.75 100 THR A C 1
ATOM 746 O O . THR A 1 100 ? 3.832 3.267 -1.756 1.00 97.75 100 THR A O 1
ATOM 749 N N . VAL A 1 101 ? 5.483 4.445 -2.724 1.00 97.69 101 VAL A N 1
ATOM 750 C CA . VAL A 1 101 ? 5.227 5.678 -1.969 1.00 97.69 101 VAL A CA 1
ATOM 751 C C . VAL A 1 101 ? 3.864 6.270 -2.318 1.00 97.69 101 VAL A C 1
ATOM 753 O O . VAL A 1 101 ? 3.119 6.633 -1.408 1.00 97.69 101 VAL A O 1
ATOM 756 N N . LEU A 1 102 ? 3.510 6.347 -3.603 1.00 97.88 102 LEU A N 1
ATOM 757 C CA . LEU A 1 102 ? 2.235 6.909 -4.043 1.00 97.88 102 LEU A CA 1
ATOM 758 C C . LEU A 1 102 ? 1.052 6.046 -3.612 1.00 97.88 102 LEU A C 1
ATOM 760 O O . LEU A 1 102 ? 0.117 6.578 -3.014 1.00 97.88 102 LEU A O 1
ATOM 764 N N . VAL A 1 103 ? 1.118 4.725 -3.803 1.00 98.00 103 VAL A N 1
ATOM 765 C CA . VAL A 1 103 ? 0.068 3.813 -3.334 1.00 98.00 103 VAL A CA 1
ATOM 766 C C . VAL A 1 103 ? -0.129 3.963 -1.831 1.00 98.00 103 VAL A C 1
ATOM 768 O O . VAL A 1 103 ? -1.265 4.113 -1.377 1.00 98.00 103 VAL A O 1
ATOM 771 N N . TRP A 1 104 ? 0.955 3.973 -1.054 1.00 96.12 104 TRP A N 1
ATOM 772 C CA . TRP A 1 104 ? 0.890 4.136 0.395 1.00 96.12 104 TRP A CA 1
ATOM 773 C C . TRP A 1 104 ? 0.253 5.474 0.798 1.00 96.12 104 TRP A C 1
ATOM 775 O O . TRP A 1 104 ? -0.674 5.489 1.611 1.00 96.12 104 TRP A O 1
ATOM 785 N N . LEU A 1 105 ? 0.705 6.586 0.208 1.00 96.19 105 LEU A N 1
ATOM 786 C CA . LEU A 1 105 ? 0.192 7.926 0.502 1.00 96.19 105 LEU A CA 1
ATOM 787 C C . LEU A 1 105 ? -1.292 8.048 0.167 1.00 96.19 105 LEU A C 1
ATOM 789 O O . LEU A 1 105 ? -2.081 8.477 1.008 1.00 96.19 105 LEU A O 1
ATOM 793 N N . ILE A 1 106 ? -1.685 7.650 -1.042 1.00 97.50 106 ILE A N 1
ATOM 794 C CA . ILE A 1 106 ? -3.071 7.755 -1.500 1.00 97.50 106 ILE A CA 1
ATOM 795 C C . ILE A 1 106 ? -3.970 6.857 -0.650 1.00 97.50 106 ILE A C 1
ATOM 797 O O . ILE A 1 106 ? -5.028 7.299 -0.211 1.00 97.50 106 ILE A O 1
ATOM 801 N N . THR A 1 107 ? -3.530 5.635 -0.334 1.00 96.00 107 THR A N 1
ATOM 802 C CA . THR A 1 107 ? -4.274 4.719 0.543 1.00 96.00 107 THR A CA 1
ATOM 803 C C . THR A 1 107 ? -4.458 5.311 1.938 1.00 96.00 107 THR A C 1
ATOM 805 O O . THR A 1 107 ? -5.555 5.245 2.497 1.00 96.00 107 THR A O 1
ATOM 808 N N . ALA A 1 108 ? -3.409 5.904 2.513 1.00 93.19 108 ALA A N 1
ATOM 809 C CA . ALA A 1 108 ? -3.471 6.533 3.829 1.00 93.19 108 ALA A CA 1
ATOM 810 C C . ALA A 1 108 ? -4.443 7.723 3.838 1.00 93.19 108 ALA A C 1
ATOM 812 O O . ALA A 1 108 ? -5.297 7.815 4.723 1.00 93.19 108 ALA A O 1
ATOM 813 N N . LEU A 1 109 ? -4.365 8.588 2.821 1.00 94.88 109 LEU A N 1
ATOM 814 C CA . LEU A 1 109 ? -5.268 9.725 2.656 1.00 94.88 109 LEU A CA 1
ATOM 815 C C . LEU A 1 109 ? -6.715 9.266 2.461 1.00 94.88 109 LEU A C 1
ATOM 817 O O . LEU A 1 109 ? -7.597 9.712 3.189 1.00 94.88 109 LEU A O 1
ATOM 821 N N . ALA A 1 110 ? -6.966 8.329 1.546 1.00 94.94 110 ALA A N 1
ATOM 822 C CA . ALA A 1 110 ? -8.296 7.783 1.299 1.00 94.94 110 ALA A CA 1
ATOM 823 C C . ALA A 1 110 ? -8.877 7.125 2.559 1.00 94.94 110 ALA A C 1
ATOM 825 O O . ALA A 1 110 ? -10.030 7.372 2.904 1.00 94.94 110 ALA A O 1
ATOM 826 N N . THR A 1 111 ? -8.070 6.377 3.315 1.00 92.75 111 THR A N 1
ATOM 827 C CA . THR A 1 111 ? -8.508 5.721 4.559 1.00 92.75 111 THR A CA 1
ATOM 828 C C . THR A 1 111 ? -8.882 6.728 5.638 1.00 92.75 111 THR A C 1
ATOM 830 O O . THR A 1 111 ? -9.787 6.470 6.428 1.00 92.75 111 THR A O 1
ATOM 833 N N . TRP A 1 112 ? -8.212 7.878 5.682 1.00 89.69 112 TRP A N 1
ATOM 834 C CA . TRP A 1 112 ? -8.559 8.943 6.614 1.00 89.69 112 TRP A CA 1
ATOM 835 C C . TRP A 1 112 ? -9.802 9.721 6.165 1.00 89.69 112 TRP A C 1
ATOM 837 O O . TRP A 1 112 ? -10.662 10.042 6.984 1.00 89.69 112 TRP A O 1
ATOM 847 N N . ILE A 1 113 ? -9.920 9.983 4.862 1.00 92.44 113 ILE A N 1
ATOM 848 C CA . ILE A 1 113 ? -10.940 10.852 4.276 1.00 92.44 113 ILE A CA 1
ATOM 849 C C . ILE A 1 113 ? -12.290 10.140 4.097 1.00 92.44 113 ILE A C 1
ATOM 851 O O . ILE A 1 113 ? -13.325 10.677 4.493 1.00 92.44 113 ILE A O 1
ATOM 855 N N . LEU A 1 114 ? -12.302 8.924 3.544 1.00 90.56 114 LEU A N 1
ATOM 856 C CA . LEU A 1 114 ? -13.524 8.175 3.221 1.00 90.56 114 LEU A CA 1
ATOM 857 C C . LEU A 1 114 ? -14.485 7.992 4.409 1.00 90.56 114 LEU A C 1
ATOM 859 O O . LEU A 1 114 ? -15.677 8.246 4.229 1.00 90.56 114 LEU A O 1
ATOM 863 N N . PRO A 1 115 ? -14.039 7.610 5.626 1.00 87.38 115 PRO A N 1
ATOM 864 C CA . PRO A 1 115 ? -14.941 7.477 6.766 1.00 87.38 115 PRO A CA 1
ATOM 865 C C . PRO A 1 115 ? -15.656 8.783 7.109 1.00 87.38 115 PRO A C 1
ATOM 867 O O . PRO A 1 115 ? -16.810 8.745 7.522 1.00 87.38 115 PRO A O 1
ATOM 870 N N . MET A 1 116 ? -14.993 9.934 6.949 1.00 88.81 116 MET A N 1
ATOM 871 C CA . MET A 1 116 ? -15.577 11.230 7.304 1.00 88.81 116 MET A CA 1
ATOM 872 C C . MET A 1 116 ? -16.773 11.579 6.418 1.00 88.81 116 MET A C 1
ATOM 874 O O . MET A 1 116 ? -17.734 12.169 6.906 1.00 88.81 116 MET A O 1
ATOM 878 N N . PHE A 1 117 ? -16.739 11.185 5.146 1.00 84.81 117 PHE A N 1
ATOM 879 C CA . PHE A 1 117 ? -17.840 11.404 4.212 1.00 84.81 117 PHE A CA 1
ATOM 880 C C . PHE A 1 117 ? -18.897 10.297 4.309 1.00 84.81 117 PHE A C 1
ATOM 882 O O . PHE A 1 117 ? -20.061 10.581 4.588 1.00 84.81 117 PHE A O 1
ATOM 889 N N . LEU A 1 118 ? -18.488 9.029 4.201 1.00 82.25 118 LEU A N 1
ATOM 890 C CA . LEU A 1 118 ? -19.409 7.887 4.155 1.00 82.25 118 LEU A CA 1
ATOM 891 C C . LEU A 1 118 ? -20.184 7.684 5.465 1.00 82.25 118 LEU A C 1
ATOM 893 O O . LEU A 1 118 ? -21.373 7.363 5.449 1.00 82.25 118 LEU A O 1
ATOM 897 N N . LEU A 1 119 ? -19.533 7.865 6.621 1.00 80.00 119 LEU A N 1
ATOM 898 C CA . LEU A 1 119 ? -20.205 7.691 7.915 1.00 80.00 119 LEU A CA 1
ATOM 899 C C . LEU A 1 119 ? -21.108 8.879 8.253 1.00 80.00 119 LEU A C 1
ATOM 901 O O . LEU A 1 119 ? -22.117 8.691 8.934 1.00 80.00 119 LEU A O 1
ATOM 905 N N . LYS A 1 120 ? -20.768 10.082 7.777 1.00 77.19 120 LYS A N 1
ATOM 906 C CA . LYS A 1 120 ? -21.601 11.275 7.952 1.00 77.19 120 LYS A CA 1
ATOM 907 C C . LYS A 1 120 ? -22.895 11.154 7.149 1.00 77.19 120 LYS A C 1
ATOM 909 O O . LYS A 1 120 ? -23.967 11.289 7.728 1.00 77.19 120 LYS A O 1
ATOM 914 N N . GLU A 1 121 ? -22.807 10.785 5.873 1.00 75.69 121 GLU A N 1
ATOM 915 C CA . GLU A 1 121 ? -23.985 10.545 5.029 1.00 75.69 121 GLU A CA 1
ATOM 916 C C . GLU A 1 121 ? -24.895 9.446 5.595 1.00 75.69 121 GLU A C 1
ATOM 918 O O . GLU A 1 121 ? -26.115 9.603 5.639 1.00 75.69 121 GLU A O 1
ATOM 923 N N . ALA A 1 122 ? -24.317 8.346 6.091 1.00 75.38 122 ALA A N 1
ATOM 924 C CA . ALA A 1 122 ? -25.087 7.267 6.707 1.00 75.38 122 ALA A CA 1
ATOM 925 C C . ALA A 1 122 ? -25.827 7.711 7.984 1.00 75.38 122 ALA A C 1
ATOM 927 O O . ALA A 1 122 ? -26.929 7.232 8.259 1.00 75.38 122 ALA A O 1
ATOM 928 N N . ALA A 1 123 ? -25.235 8.618 8.767 1.00 75.62 123 ALA A N 1
ATOM 929 C CA . ALA A 1 123 ? -25.858 9.171 9.965 1.00 75.62 123 ALA A CA 1
ATOM 930 C C . ALA A 1 123 ? -26.985 10.161 9.629 1.00 75.62 123 ALA A C 1
ATOM 932 O O . ALA A 1 123 ? -28.025 10.133 10.290 1.00 75.62 123 ALA A O 1
ATOM 933 N N . ASP A 1 124 ? -26.804 10.986 8.596 1.00 77.50 124 ASP A N 1
ATOM 934 C CA . ASP A 1 124 ? -27.809 11.950 8.137 1.00 77.50 124 ASP A CA 1
ATOM 935 C C . ASP A 1 124 ? -29.023 11.239 7.521 1.00 77.50 124 ASP A C 1
ATOM 937 O O . ASP A 1 124 ? -30.165 11.559 7.849 1.00 77.50 124 ASP A O 1
ATOM 941 N N . LYS A 1 125 ? -28.800 10.175 6.739 1.00 73.81 125 LYS A N 1
ATOM 942 C CA . LYS A 1 125 ? -29.868 9.363 6.130 1.00 73.81 125 LYS A CA 1
ATOM 943 C C . LYS A 1 125 ? -30.733 8.603 7.144 1.00 73.81 125 LYS A C 1
ATOM 945 O O . LYS A 1 125 ? -31.824 8.169 6.805 1.00 73.81 125 LYS A O 1
ATOM 950 N N . LYS A 1 126 ? -30.254 8.411 8.377 1.00 69.81 126 LYS A N 1
ATOM 951 C CA . LYS A 1 126 ? -31.009 7.755 9.460 1.00 69.81 126 LYS A CA 1
ATOM 952 C C . LYS A 1 126 ? -31.882 8.737 10.259 1.00 69.81 126 LYS A C 1
ATOM 954 O O . LYS A 1 126 ? -32.661 8.299 11.101 1.00 69.81 126 LYS A O 1
ATOM 959 N N . LYS A 1 127 ? -31.698 10.047 10.061 1.00 63.34 127 LYS A N 1
ATOM 960 C CA . LYS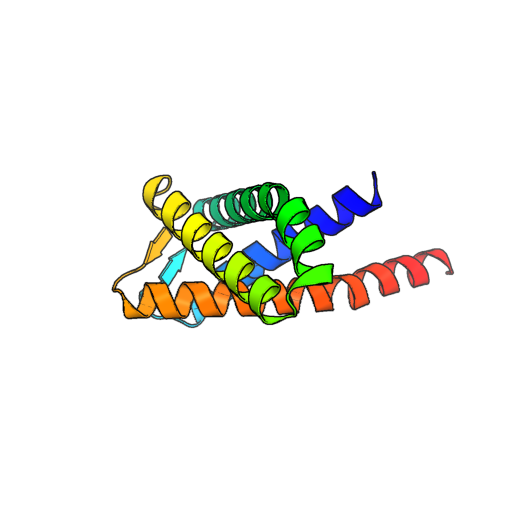 A 1 127 ? -32.427 11.116 10.765 1.00 63.34 127 LYS A CA 1
ATOM 961 C C . LYS A 1 127 ? -33.558 11.743 9.939 1.00 63.34 127 LYS A C 1
ATOM 963 O O . LYS A 1 127 ? -34.349 12.474 10.528 1.00 63.34 127 LYS A O 1
ATOM 968 N N . GLY A 1 128 ? -33.604 11.497 8.629 1.00 49.66 128 GLY A N 1
ATOM 969 C CA . GLY A 1 128 ? -34.727 11.845 7.747 1.00 49.66 128 GLY A CA 1
ATOM 970 C C . GLY A 1 128 ? -35.653 10.658 7.549 1.00 49.66 128 GLY A C 1
ATOM 971 O O . GLY A 1 128 ? -36.869 10.903 7.422 1.00 49.66 128 GLY A O 1
#

Radius of gyration: 15.45 Å; chains: 1; bounding box: 48×26×39 Å

InterPro domains:
  IPR007165 Mycobacterial 4 TMS phage holin, superfamily IV [PF04020] (9-108)

pLDDT: mean 89.6, std 10.15, range [49.66, 98.19]

Organism: NCBI:txid1043493

Secondary structure (DSSP, 8-state):
-HHHHHHHHHHHHHHHHHHHHHHHHSTTEEE-HHHHHHHHHHHHHHHHHHHHHHHHHHHHH-HHHHHHHHHHHHHHHHHHHHHH-TTEEE-SHHHHHHHHHHHHHHHHHHHHHHHHHHHHHHHHTTT-

Foldseek 3Di:
DVVVVVLLVLLLVQLLVLLVVLCVVDDFWFADPVLSNQLSVQLSVLCVVCVVVLVVCCVPPHDVSNLVSLLVSSLVSLVVSVVPDVRTTHPDPVSSNSSSNSSSVSSVVSSVPVCVPVVVVVVVVVVD